Protein AF-A0A7V0TM42-F1 (afdb_monomer_lite)

Radius of gyration: 46.82 Å; chains: 1; bounding box: 142×36×98 Å

pLDDT: mean 80.49, std 16.21, range [40.53, 97.88]

Structure (mmCIF, N/CA/C/O backbone):
data_AF-A0A7V0TM42-F1
#
_entry.id   AF-A0A7V0TM42-F1
#
loop_
_atom_site.group_PDB
_atom_site.id
_atom_site.type_symbol
_atom_site.label_atom_id
_atom_site.label_alt_id
_atom_site.label_comp_id
_atom_site.label_asym_id
_atom_site.label_entity_id
_atom_site.label_seq_id
_atom_site.pdbx_PDB_ins_code
_atom_site.Cartn_x
_atom_site.Cartn_y
_atom_site.Cartn_z
_atom_site.occupancy
_atom_site.B_iso_or_equiv
_atom_site.auth_seq_id
_atom_site.auth_comp_id
_atom_site.auth_asym_id
_atom_site.auth_atom_id
_atom_site.pdbx_PDB_model_num
ATOM 1 N N . MET A 1 1 ? 81.308 22.062 -50.674 1.00 40.53 1 MET A N 1
ATOM 2 C CA . MET A 1 1 ? 80.113 22.938 -50.682 1.00 40.53 1 MET A CA 1
ATOM 3 C C . MET A 1 1 ? 79.099 22.305 -51.616 1.00 40.53 1 MET A C 1
ATOM 5 O O . MET A 1 1 ? 79.497 21.944 -52.706 1.00 40.53 1 MET A O 1
ATOM 9 N N . SER A 1 2 ? 77.826 22.121 -51.322 1.00 42.44 2 SER A N 1
ATOM 10 C CA . SER A 1 2 ? 77.027 22.211 -50.108 1.00 42.44 2 SER A CA 1
ATOM 11 C C . SER A 1 2 ? 75.712 21.528 -50.507 1.00 42.44 2 SER A C 1
ATOM 13 O O . SER A 1 2 ? 75.157 21.914 -51.529 1.00 42.44 2 SER A O 1
ATOM 15 N N . GLN A 1 3 ? 75.319 20.478 -49.779 1.00 43.12 3 GLN A N 1
ATOM 16 C CA . GLN A 1 3 ? 73.989 20.245 -49.189 1.00 43.12 3 GLN A CA 1
ATOM 17 C C . GLN A 1 3 ? 72.735 20.638 -50.004 1.00 43.12 3 GLN A C 1
ATOM 19 O O . GLN A 1 3 ? 72.636 21.749 -50.498 1.00 43.12 3 GLN A O 1
ATOM 24 N N . GLU A 1 4 ? 71.614 19.925 -50.041 1.00 47.78 4 GLU A N 1
ATOM 25 C CA . GLU A 1 4 ? 71.165 18.595 -49.628 1.00 47.78 4 GLU A CA 1
ATOM 26 C C . GLU A 1 4 ? 69.698 18.569 -50.101 1.00 47.78 4 GLU A C 1
ATOM 28 O O . GLU A 1 4 ? 68.964 19.544 -49.909 1.00 47.78 4 GLU A O 1
ATOM 33 N N . LYS A 1 5 ? 69.256 17.504 -50.774 1.00 57.59 5 LYS A N 1
ATOM 34 C CA . LYS A 1 5 ? 67.850 17.358 -51.171 1.00 57.59 5 LYS A CA 1
ATOM 35 C C . LYS A 1 5 ? 67.021 17.092 -49.914 1.00 57.59 5 LYS A C 1
ATOM 37 O O . LYS A 1 5 ? 67.072 15.986 -49.388 1.00 57.59 5 LYS A O 1
ATOM 42 N N . LYS A 1 6 ? 66.223 18.058 -49.454 1.00 53.09 6 LYS A N 1
ATOM 43 C CA . LYS A 1 6 ? 65.173 17.783 -48.463 1.00 53.09 6 LYS A CA 1
ATOM 44 C C . LYS A 1 6 ? 63.895 17.364 -49.176 1.00 53.09 6 LYS A C 1
ATOM 46 O O . LYS A 1 6 ? 63.079 18.197 -49.558 1.00 53.09 6 LYS A O 1
ATOM 51 N N . ASN A 1 7 ? 63.743 16.053 -49.346 1.00 58.69 7 ASN A N 1
ATOM 52 C CA . ASN A 1 7 ? 62.422 15.462 -49.492 1.00 58.69 7 ASN A CA 1
ATOM 53 C C . ASN A 1 7 ? 61.659 15.751 -48.202 1.00 58.69 7 ASN A C 1
ATOM 55 O O . ASN A 1 7 ? 62.131 15.453 -47.105 1.00 58.69 7 ASN A O 1
ATOM 59 N N . ILE A 1 8 ? 60.510 16.391 -48.343 1.00 61.44 8 ILE A N 1
ATOM 60 C CA . ILE A 1 8 ? 59.597 16.623 -47.238 1.00 61.44 8 ILE A CA 1
ATOM 61 C C . ILE A 1 8 ? 58.852 15.299 -47.086 1.00 61.44 8 ILE A C 1
ATOM 63 O O . ILE A 1 8 ? 57.875 15.040 -47.785 1.00 61.44 8 ILE A O 1
ATOM 67 N N . GLU A 1 9 ? 59.393 14.407 -46.261 1.00 62.09 9 GLU A N 1
ATOM 68 C CA . GLU A 1 9 ? 58.663 13.225 -45.826 1.00 62.09 9 GLU A CA 1
ATOM 69 C C . GLU A 1 9 ? 57.435 13.704 -45.053 1.00 62.09 9 GLU A C 1
ATOM 71 O O . GLU A 1 9 ? 57.538 14.374 -44.022 1.00 62.09 9 GLU A O 1
ATOM 76 N N . PHE A 1 10 ? 56.257 13.385 -45.586 1.00 55.91 10 PHE A N 1
ATOM 77 C CA . PHE A 1 10 ? 55.033 13.422 -44.810 1.00 55.91 10 PHE A CA 1
ATOM 78 C C . PHE A 1 10 ? 55.222 12.450 -43.651 1.00 55.91 10 PHE A C 1
ATOM 80 O O . PHE A 1 10 ? 55.307 11.238 -43.844 1.00 55.91 10 PHE A O 1
ATOM 87 N N . ILE A 1 11 ? 55.342 13.005 -42.450 1.00 62.75 11 ILE A N 1
ATOM 88 C CA . ILE A 1 11 ? 55.302 12.245 -41.211 1.00 62.75 11 ILE A CA 1
ATOM 89 C C . ILE A 1 11 ? 53.907 11.634 -41.157 1.00 62.75 11 ILE A C 1
ATOM 91 O O . ILE A 1 11 ? 52.930 12.333 -40.888 1.00 62.75 11 ILE A O 1
ATOM 95 N N . ASP A 1 12 ? 53.819 10.342 -41.455 1.00 57.66 12 ASP A N 1
ATOM 96 C CA . ASP A 1 12 ? 52.631 9.560 -41.165 1.00 57.66 12 ASP A CA 1
ATOM 97 C C . ASP A 1 12 ? 52.429 9.634 -39.648 1.00 57.66 12 ASP A C 1
ATOM 99 O O . ASP A 1 12 ? 53.265 9.170 -38.859 1.00 57.66 12 ASP A O 1
ATOM 103 N N . VAL A 1 13 ? 51.387 10.353 -39.231 1.00 59.84 13 VAL A N 1
ATOM 104 C CA . VAL A 1 13 ? 51.047 10.539 -37.822 1.00 59.84 13 VAL A CA 1
ATOM 105 C C . VAL A 1 13 ? 50.594 9.182 -37.313 1.00 59.84 13 VAL A C 1
ATOM 107 O O . VAL A 1 13 ? 49.424 8.821 -37.374 1.00 59.84 13 VAL A O 1
ATOM 110 N N . LYS A 1 14 ? 51.556 8.407 -36.813 1.00 56.22 14 LYS A N 1
ATOM 111 C CA . LYS A 1 14 ? 51.309 7.146 -36.128 1.00 56.22 14 LYS A CA 1
ATOM 112 C C . LYS A 1 14 ? 50.450 7.438 -34.901 1.00 56.22 14 LYS A C 1
ATOM 114 O O . LYS A 1 14 ? 50.946 7.942 -33.890 1.00 56.22 14 LYS A O 1
ATOM 119 N N . GLU A 1 15 ? 49.158 7.139 -35.006 1.00 64.62 15 GLU A N 1
ATOM 120 C CA . GLU A 1 15 ? 48.221 7.244 -33.894 1.00 64.62 15 GLU A CA 1
ATOM 121 C C . GLU A 1 15 ? 48.758 6.459 -32.685 1.00 64.62 15 GLU A C 1
ATOM 123 O O . GLU A 1 15 ? 49.211 5.314 -32.826 1.00 64.62 15 GLU A O 1
ATOM 128 N N . PRO A 1 16 ? 48.747 7.044 -31.473 1.00 43.62 16 PRO A N 1
ATOM 129 C CA . PRO A 1 16 ? 49.266 6.360 -30.307 1.00 43.62 16 PRO A CA 1
ATOM 130 C C . PRO A 1 16 ? 48.325 5.211 -29.944 1.00 43.62 16 PRO A C 1
ATOM 132 O O . PRO A 1 16 ? 47.201 5.422 -29.485 1.00 43.62 16 PRO A O 1
ATOM 135 N N . SER A 1 17 ? 48.826 3.985 -30.090 1.00 56.22 17 SER A N 1
ATOM 136 C CA . SER A 1 17 ? 48.220 2.761 -29.573 1.00 56.22 17 SER A CA 1
ATOM 137 C C . SER A 1 17 ? 47.995 2.889 -28.063 1.00 56.22 17 SER A C 1
ATOM 139 O O . SER A 1 17 ? 48.903 2.678 -27.254 1.00 56.22 17 SER A O 1
ATOM 141 N N . ARG A 1 18 ? 46.784 3.273 -27.654 1.00 48.44 18 ARG A N 1
ATOM 142 C CA . ARG A 1 18 ? 46.408 3.394 -26.243 1.00 48.44 18 ARG A CA 1
ATOM 143 C C . ARG A 1 18 ? 45.551 2.210 -25.820 1.00 48.44 18 ARG A C 1
ATOM 145 O O . ARG A 1 18 ? 44.345 2.208 -26.019 1.00 48.44 18 ARG A O 1
ATOM 152 N N . GLY A 1 19 ? 46.212 1.251 -25.170 1.00 48.22 19 GLY A N 1
ATOM 153 C CA . GLY A 1 19 ? 45.695 0.427 -24.070 1.00 48.22 19 GLY A CA 1
ATOM 154 C C . GLY A 1 19 ? 44.279 -0.139 -24.227 1.00 48.22 19 GLY A C 1
ATOM 155 O O . GLY A 1 19 ? 43.289 0.531 -23.923 1.00 48.22 19 GLY A O 1
ATOM 156 N N . GLY A 1 20 ? 44.208 -1.421 -24.590 1.00 61.28 20 GLY A N 1
ATOM 157 C CA . GLY A 1 20 ? 43.012 -2.208 -24.929 1.00 61.28 20 GLY A CA 1
ATOM 158 C C . GLY A 1 20 ? 41.966 -2.457 -23.832 1.00 61.28 20 GLY A C 1
ATOM 159 O O . GLY A 1 20 ? 41.473 -3.569 -23.703 1.00 61.28 20 GLY A O 1
ATOM 160 N N . LYS A 1 21 ? 41.583 -1.442 -23.051 1.00 61.47 21 LYS A N 1
ATOM 161 C CA . LYS A 1 21 ? 40.394 -1.485 -22.170 1.00 61.47 21 LYS A CA 1
ATOM 162 C C . LYS A 1 21 ? 39.462 -0.282 -22.337 1.00 61.47 21 LYS A C 1
ATOM 164 O O . LYS A 1 21 ? 38.287 -0.376 -22.007 1.00 61.47 21 LYS A O 1
ATOM 169 N N . ARG A 1 22 ? 39.951 0.837 -22.889 1.00 63.03 22 ARG A N 1
ATOM 170 C CA . ARG A 1 22 ? 39.126 2.028 -23.176 1.00 63.03 22 ARG A CA 1
ATOM 171 C C . ARG A 1 22 ? 38.388 1.955 -24.517 1.00 63.03 22 ARG A C 1
ATOM 173 O O . ARG A 1 22 ? 37.442 2.710 -24.698 1.00 63.03 22 ARG A O 1
ATOM 180 N N . SER A 1 23 ? 38.790 1.054 -25.416 1.00 73.06 23 SER A N 1
ATOM 181 C CA . SER A 1 23 ? 38.179 0.910 -26.748 1.00 73.06 23 SER A CA 1
ATOM 182 C C . SER A 1 23 ? 36.761 0.346 -26.670 1.00 73.06 23 SER A C 1
ATOM 184 O O . SER A 1 23 ? 35.842 0.956 -27.191 1.00 73.06 23 SER A O 1
ATOM 186 N N . GLY A 1 24 ? 36.539 -0.730 -25.903 1.00 79.25 24 GLY A N 1
ATOM 187 C CA . GLY A 1 24 ? 35.236 -1.412 -25.874 1.00 79.25 24 GLY A CA 1
ATOM 188 C C . GLY A 1 24 ? 34.075 -0.572 -25.323 1.00 79.25 24 GLY A C 1
ATOM 189 O O . GLY A 1 24 ? 32.968 -0.635 -25.846 1.00 79.25 24 GLY A O 1
ATOM 190 N N . VAL A 1 25 ? 34.318 0.261 -24.304 1.00 82.44 25 VAL A N 1
ATOM 191 C CA . VAL A 1 25 ? 33.304 1.207 -23.788 1.00 82.44 25 VAL A CA 1
ATOM 192 C C . VAL A 1 25 ? 33.069 2.378 -24.741 1.00 82.44 25 VAL A C 1
ATOM 194 O O . VAL A 1 25 ? 31.937 2.832 -24.852 1.00 82.44 25 VAL A O 1
ATOM 197 N N . ARG A 1 26 ? 34.104 2.853 -25.449 1.00 83.81 26 ARG A N 1
ATOM 198 C CA . ARG A 1 26 ? 33.953 3.894 -26.480 1.00 83.81 26 ARG A CA 1
ATOM 199 C C . ARG A 1 26 ? 33.180 3.366 -27.682 1.00 83.81 26 ARG A C 1
ATOM 201 O O . ARG A 1 26 ? 32.200 3.972 -28.064 1.00 83.81 26 ARG A O 1
ATOM 208 N N . GLU A 1 27 ? 33.509 2.174 -28.166 1.00 78.69 27 GLU A N 1
ATOM 209 C CA . GLU A 1 27 ? 32.792 1.498 -29.255 1.00 78.69 27 GLU A CA 1
ATOM 210 C C . GLU A 1 27 ? 31.321 1.193 -28.923 1.00 78.69 27 GLU A C 1
ATOM 212 O O . GLU A 1 27 ? 30.479 1.169 -29.822 1.00 78.69 27 GLU A O 1
ATOM 217 N N . PHE A 1 28 ? 30.996 0.967 -27.644 1.00 79.00 28 PHE A N 1
ATOM 218 C CA . PHE A 1 28 ? 29.613 0.832 -27.183 1.00 79.00 28 PHE A CA 1
ATOM 219 C C . PHE A 1 28 ? 28.863 2.172 -27.195 1.00 79.00 28 PHE A C 1
ATOM 221 O O . PHE A 1 28 ? 27.717 2.219 -27.635 1.00 79.00 28 PHE A O 1
ATOM 228 N N . LEU A 1 29 ? 29.505 3.254 -26.740 1.00 79.50 29 LEU A N 1
ATOM 229 C CA . LEU A 1 29 ? 28.911 4.597 -26.707 1.00 79.50 29 LEU A CA 1
ATOM 230 C C . LEU A 1 29 ? 28.810 5.236 -28.100 1.00 79.50 29 LEU A C 1
ATOM 232 O O . LEU A 1 29 ? 27.824 5.907 -28.386 1.00 79.50 29 LEU A O 1
ATOM 236 N N . ASP A 1 30 ? 29.783 4.976 -28.972 1.00 80.75 30 ASP A N 1
ATOM 237 C CA . ASP A 1 30 ? 29.841 5.477 -30.350 1.00 80.75 30 ASP A CA 1
ATOM 238 C C . ASP A 1 30 ? 28.895 4.705 -31.293 1.00 80.75 30 ASP A C 1
ATOM 240 O O . ASP A 1 30 ? 28.765 5.037 -32.468 1.00 80.75 30 ASP A O 1
ATOM 244 N N . GLY A 1 31 ? 28.213 3.663 -30.801 1.00 78.25 31 GLY A N 1
ATOM 245 C CA . GLY A 1 31 ? 27.203 2.924 -31.563 1.00 78.25 31 GLY A CA 1
ATOM 246 C C . GLY A 1 31 ? 27.764 1.974 -32.626 1.00 78.25 31 GLY A C 1
ATOM 247 O O . GLY A 1 31 ? 26.997 1.254 -33.265 1.00 78.25 31 GLY A O 1
ATOM 248 N N . THR A 1 32 ? 29.088 1.887 -32.771 1.00 82.19 32 THR A N 1
ATOM 249 C CA . THR A 1 32 ? 29.777 0.978 -33.704 1.00 82.19 32 THR A CA 1
ATOM 250 C C . THR A 1 32 ? 29.464 -0.498 -33.425 1.00 82.19 32 THR A C 1
ATOM 252 O O . THR A 1 32 ? 29.520 -1.341 -34.318 1.00 82.19 32 THR A O 1
ATOM 255 N N . LEU A 1 33 ? 29.092 -0.846 -32.187 1.00 77.94 33 LEU A N 1
ATOM 256 C CA . LEU A 1 33 ? 28.601 -2.189 -31.858 1.00 77.94 33 LEU A CA 1
ATOM 257 C C . LEU A 1 33 ? 27.168 -2.449 -32.349 1.00 77.94 33 LEU A C 1
ATOM 259 O O . LEU A 1 33 ? 26.847 -3.593 -32.666 1.00 77.94 33 LEU A O 1
ATOM 263 N N . LEU A 1 34 ? 26.328 -1.414 -32.442 1.00 75.69 34 LEU A N 1
ATOM 264 C CA . LEU A 1 34 ? 24.936 -1.529 -32.888 1.00 75.69 34 LEU A CA 1
ATOM 265 C C . LEU A 1 34 ? 24.825 -1.639 -34.414 1.00 75.69 34 LEU A C 1
ATOM 267 O O . LEU A 1 34 ? 23.880 -2.252 -34.900 1.00 75.69 34 LEU A O 1
ATOM 271 N N . THR A 1 35 ? 25.790 -1.099 -35.165 1.00 79.19 35 THR A N 1
ATOM 272 C CA . THR A 1 35 ? 25.829 -1.153 -36.638 1.00 79.19 35 THR A CA 1
ATOM 273 C C . THR A 1 35 ? 26.339 -2.482 -37.201 1.00 79.19 35 THR A C 1
ATOM 275 O O . THR A 1 35 ? 26.304 -2.687 -38.413 1.00 79.19 35 THR A O 1
ATOM 278 N N . ARG A 1 36 ? 26.776 -3.423 -36.352 1.00 82.69 36 ARG A N 1
ATOM 279 C CA . ARG A 1 36 ? 27.150 -4.778 -36.789 1.00 82.69 36 ARG A CA 1
ATOM 280 C C . ARG A 1 36 ? 25.920 -5.504 -37.343 1.00 82.69 36 ARG A C 1
ATOM 282 O O . ARG A 1 36 ? 24.898 -5.575 -36.666 1.00 82.69 36 ARG A O 1
ATOM 289 N N . GLU A 1 37 ? 26.031 -6.111 -38.527 1.00 80.56 37 GLU A N 1
ATOM 290 C CA . GLU A 1 37 ? 24.908 -6.752 -39.244 1.00 80.56 37 GLU A CA 1
ATOM 291 C C . GLU A 1 37 ? 24.096 -7.743 -38.387 1.00 80.56 37 GLU A C 1
ATOM 293 O O . GLU A 1 37 ? 22.866 -7.795 -38.474 1.00 80.56 37 GLU A O 1
ATOM 298 N N . SER A 1 38 ? 24.765 -8.497 -37.509 1.00 81.19 38 SER A N 1
ATOM 299 C CA . SER A 1 38 ? 24.119 -9.435 -36.581 1.00 81.19 38 SER A CA 1
ATOM 300 C C . SER A 1 38 ? 23.246 -8.739 -35.533 1.00 81.19 38 SER A C 1
ATOM 302 O O . SER A 1 38 ? 22.170 -9.235 -35.205 1.00 81.19 38 SER A O 1
ATOM 304 N N . VAL A 1 39 ? 23.691 -7.584 -35.027 1.00 82.88 39 VAL A N 1
ATOM 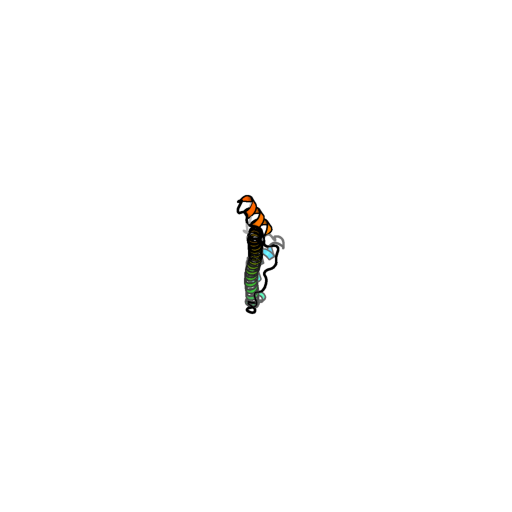305 C CA . VAL A 1 39 ? 22.977 -6.799 -34.009 1.00 82.88 39 VAL A CA 1
ATOM 306 C C . VAL A 1 39 ? 21.811 -6.058 -34.647 1.00 82.88 39 VAL A C 1
ATOM 308 O O . VAL A 1 39 ? 20.709 -6.093 -34.106 1.00 82.88 39 VAL A O 1
ATOM 311 N N . VAL A 1 40 ? 22.006 -5.488 -35.841 1.00 86.06 40 VAL A N 1
ATOM 312 C CA . VAL A 1 40 ? 20.936 -4.834 -36.614 1.00 86.06 40 VAL A CA 1
ATOM 313 C C . VAL A 1 40 ? 19.769 -5.795 -36.864 1.00 86.06 40 VAL A C 1
ATOM 315 O O . VAL A 1 40 ? 18.612 -5.422 -36.685 1.00 86.06 40 VAL A O 1
ATOM 318 N N . ARG A 1 41 ? 20.054 -7.065 -37.182 1.00 88.44 41 ARG A N 1
ATOM 319 C CA . ARG A 1 41 ? 19.027 -8.108 -37.363 1.00 88.44 41 ARG A CA 1
ATOM 320 C C . ARG A 1 41 ? 18.231 -8.409 -36.085 1.00 88.44 41 ARG A C 1
ATOM 322 O O . ARG A 1 41 ? 17.078 -8.820 -36.167 1.00 88.44 41 ARG A O 1
ATOM 329 N N . GLN A 1 42 ? 18.837 -8.218 -34.914 1.00 88.81 42 GLN A N 1
ATOM 330 C CA . GLN A 1 42 ? 18.255 -8.507 -33.598 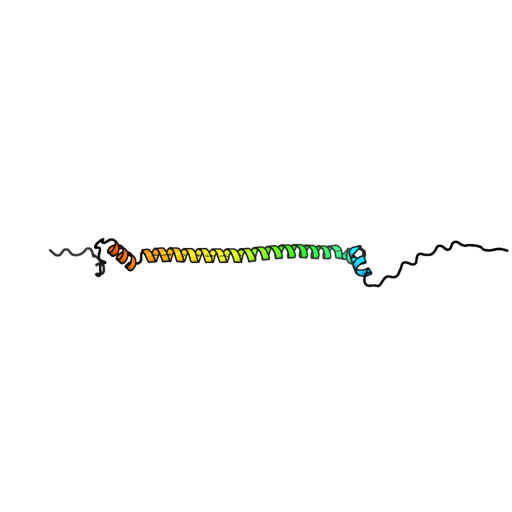1.00 88.81 42 GLN A CA 1
ATOM 331 C C . GLN A 1 42 ? 17.703 -7.258 -32.892 1.00 88.81 42 GLN A C 1
ATOM 333 O O . GLN A 1 42 ? 17.076 -7.385 -31.840 1.00 88.81 42 GLN A O 1
ATOM 338 N N . LEU A 1 43 ? 17.862 -6.062 -33.473 1.00 89.56 43 LEU A N 1
ATOM 339 C CA . LEU A 1 43 ? 17.304 -4.810 -32.951 1.00 89.56 43 LEU A CA 1
ATOM 340 C C . LEU A 1 43 ? 15.827 -4.888 -32.537 1.00 89.56 43 LEU A C 1
ATOM 342 O O . LEU A 1 43 ? 15.535 -4.434 -31.431 1.00 89.56 43 LEU A O 1
ATOM 346 N N . PRO A 1 44 ? 14.888 -5.469 -33.318 1.00 90.50 44 PRO A N 1
ATOM 347 C CA . PRO A 1 44 ? 13.493 -5.555 -32.877 1.00 90.50 44 PRO A CA 1
ATOM 348 C C . PRO A 1 44 ? 13.328 -6.358 -31.577 1.00 90.50 44 PRO A C 1
ATOM 350 O O . PRO A 1 44 ? 12.497 -6.011 -30.740 1.00 90.50 44 PRO A O 1
ATOM 353 N N . PHE A 1 45 ? 14.153 -7.386 -31.361 1.00 92.56 45 PHE A N 1
ATOM 354 C CA . PHE A 1 45 ? 14.150 -8.168 -30.125 1.00 92.56 45 PHE A CA 1
ATOM 355 C C . PHE A 1 45 ? 14.750 -7.389 -28.945 1.00 92.56 45 PHE A C 1
ATOM 357 O O . PHE A 1 45 ? 14.195 -7.407 -27.849 1.00 92.56 45 PHE A O 1
ATOM 364 N N . ILE A 1 46 ? 15.841 -6.649 -29.164 1.00 91.75 46 ILE A N 1
ATOM 365 C CA . ILE A 1 46 ? 16.441 -5.792 -28.128 1.00 91.75 46 ILE A CA 1
ATOM 366 C C . ILE A 1 46 ? 15.457 -4.695 -27.711 1.00 91.75 46 ILE A C 1
ATOM 368 O O . ILE A 1 46 ? 15.250 -4.486 -26.519 1.00 91.75 46 ILE A O 1
ATOM 372 N N . LEU A 1 47 ? 14.793 -4.046 -28.671 1.00 93.69 47 LEU A N 1
ATOM 373 C CA . LEU A 1 47 ? 13.764 -3.042 -28.393 1.00 93.69 47 LEU A CA 1
ATOM 374 C C . LEU A 1 47 ? 12.589 -3.630 -27.611 1.00 93.69 47 LEU A C 1
ATOM 376 O O . LEU A 1 47 ? 12.097 -2.990 -26.684 1.00 93.69 47 LEU A O 1
ATOM 380 N N . PHE A 1 48 ? 12.173 -4.857 -27.928 1.00 95.50 48 PHE A N 1
ATOM 381 C CA . PHE A 1 48 ? 11.156 -5.563 -27.155 1.00 95.50 48 PHE A CA 1
ATOM 382 C C . PHE A 1 48 ? 11.593 -5.802 -25.700 1.00 95.50 48 PHE A C 1
ATOM 384 O O . PHE A 1 48 ? 10.820 -5.553 -24.775 1.00 95.50 48 PHE A O 1
ATOM 391 N N . LEU A 1 49 ? 12.847 -6.205 -25.469 1.00 96.25 49 LEU A N 1
ATOM 392 C CA . LEU A 1 49 ? 13.393 -6.352 -24.116 1.00 96.25 49 LEU A CA 1
ATOM 393 C C . LEU A 1 49 ? 13.4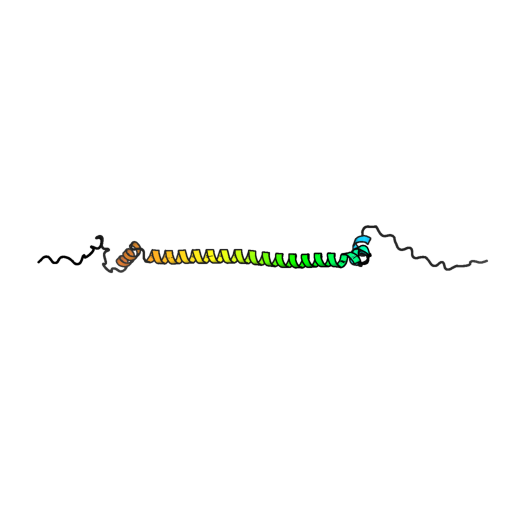89 -5.013 -23.378 1.00 96.25 49 LEU A C 1
ATOM 395 O O . LEU A 1 49 ? 13.146 -4.937 -22.200 1.00 96.25 49 LEU A O 1
ATOM 399 N N . THR A 1 50 ? 13.919 -3.945 -24.051 1.00 95.94 50 THR A N 1
ATOM 400 C CA . THR A 1 50 ? 13.943 -2.598 -23.470 1.00 95.94 50 THR A CA 1
ATOM 401 C C . THR A 1 50 ? 12.534 -2.125 -23.119 1.00 95.94 50 THR A C 1
ATOM 403 O O . THR A 1 50 ? 12.326 -1.571 -22.042 1.00 95.94 50 THR A O 1
ATOM 406 N N . PHE A 1 51 ? 11.546 -2.392 -23.972 1.00 97.31 51 PHE A N 1
ATOM 407 C CA . PHE A 1 51 ? 10.146 -2.099 -23.683 1.00 97.31 51 PHE A CA 1
ATOM 408 C C . PHE A 1 51 ? 9.658 -2.854 -22.439 1.00 97.31 51 PHE A C 1
ATOM 410 O O . PHE A 1 51 ? 9.109 -2.239 -21.524 1.00 97.31 51 PHE A O 1
ATOM 417 N N . LEU A 1 52 ? 9.933 -4.160 -22.348 1.00 97.38 52 LEU A N 1
ATOM 418 C CA . LEU A 1 52 ? 9.624 -4.956 -21.157 1.00 97.38 52 LEU A CA 1
ATOM 419 C C . LEU A 1 52 ? 10.312 -4.412 -19.902 1.00 97.38 52 LEU A C 1
ATOM 421 O O . LEU A 1 52 ? 9.699 -4.379 -18.837 1.00 97.38 52 LEU A O 1
ATOM 425 N N . LEU A 1 53 ? 11.557 -3.948 -20.019 1.00 97.19 53 LEU A N 1
ATOM 426 C CA . LEU A 1 53 ? 12.289 -3.340 -18.912 1.00 97.19 53 LEU A CA 1
ATOM 427 C C . LEU A 1 53 ? 11.595 -2.065 -18.412 1.00 97.19 53 LEU A C 1
ATOM 429 O O . LEU A 1 53 ? 11.420 -1.899 -17.205 1.00 97.19 53 LEU A O 1
ATOM 433 N N . VAL A 1 54 ? 11.157 -1.187 -19.318 1.00 97.25 54 VAL A N 1
ATOM 434 C CA . VAL A 1 54 ? 10.410 0.032 -18.962 1.00 97.25 54 VAL A CA 1
ATOM 435 C C . VAL A 1 54 ? 9.094 -0.325 -18.269 1.00 97.25 54 VAL A C 1
ATOM 437 O O . VAL A 1 54 ? 8.790 0.220 -17.206 1.00 97.25 54 VAL A O 1
ATOM 440 N N . VAL A 1 55 ? 8.345 -1.285 -18.819 1.00 97.62 55 VAL A N 1
ATOM 441 C CA . VAL A 1 55 ? 7.097 -1.783 -18.218 1.00 97.62 55 VAL A CA 1
ATOM 442 C C . VAL A 1 55 ? 7.347 -2.387 -16.833 1.00 97.62 55 VAL A C 1
ATOM 444 O O . VAL A 1 55 ? 6.563 -2.162 -15.910 1.00 97.62 55 VAL A O 1
ATOM 447 N N . TYR A 1 56 ? 8.443 -3.123 -16.653 1.00 96.88 56 TYR A N 1
ATOM 448 C CA . TYR A 1 56 ? 8.820 -3.716 -15.372 1.00 96.88 56 TYR A CA 1
ATOM 449 C C . TYR A 1 56 ? 9.148 -2.651 -14.321 1.00 96.88 56 TYR A C 1
ATOM 451 O O . TYR A 1 56 ? 8.644 -2.721 -13.200 1.00 96.88 56 TYR A O 1
ATOM 459 N N . ILE A 1 57 ? 9.941 -1.638 -14.682 1.00 96.56 57 ILE A N 1
ATOM 460 C CA . ILE A 1 57 ? 10.264 -0.521 -13.786 1.00 96.56 57 ILE A CA 1
ATOM 461 C C . ILE A 1 57 ? 8.980 0.213 -13.384 1.00 96.56 57 ILE A C 1
ATOM 463 O O . ILE A 1 57 ? 8.765 0.458 -12.196 1.00 96.56 57 ILE A O 1
ATOM 467 N N . GLY A 1 58 ? 8.096 0.497 -14.347 1.00 96.31 58 GLY A N 1
ATOM 468 C CA . GLY A 1 58 ? 6.791 1.105 -14.084 1.00 96.31 58 GLY A CA 1
ATOM 469 C C . GLY A 1 58 ? 5.971 0.292 -13.082 1.00 96.31 58 GLY A C 1
ATOM 470 O O . GLY A 1 58 ? 5.595 0.803 -12.026 1.00 96.31 58 GLY A O 1
ATOM 471 N N . ASN A 1 59 ? 5.763 -0.999 -13.356 1.00 96.44 59 ASN A N 1
ATOM 472 C CA . ASN A 1 59 ? 5.038 -1.903 -12.458 1.00 96.44 59 ASN A CA 1
ATOM 473 C C . ASN A 1 59 ? 5.654 -1.964 -11.059 1.00 96.44 59 ASN A C 1
ATOM 475 O O . ASN A 1 59 ? 4.930 -1.937 -10.064 1.00 96.44 59 ASN A O 1
ATOM 479 N N . ARG A 1 60 ? 6.985 -1.991 -10.962 1.00 96.56 60 ARG A N 1
ATOM 480 C CA . ARG A 1 60 ? 7.683 -2.002 -9.676 1.00 96.56 60 ARG A CA 1
ATOM 481 C C . ARG A 1 60 ? 7.403 -0.740 -8.860 1.00 96.56 60 ARG A C 1
ATOM 483 O O . ARG A 1 60 ? 7.083 -0.853 -7.679 1.00 96.56 60 ARG A O 1
ATOM 490 N N . TYR A 1 61 ? 7.455 0.441 -9.477 1.00 96.19 61 TYR A N 1
ATOM 491 C CA . TYR A 1 61 ? 7.100 1.690 -8.797 1.00 96.19 61 TYR A CA 1
ATOM 492 C C . TYR A 1 61 ? 5.629 1.725 -8.367 1.00 96.19 61 TYR A C 1
ATOM 494 O O . TYR A 1 61 ? 5.323 2.227 -7.284 1.00 96.19 61 TYR A O 1
ATOM 502 N N . HIS A 1 62 ? 4.715 1.187 -9.181 1.00 95.12 62 HIS A N 1
ATOM 503 C CA . HIS A 1 62 ? 3.304 1.074 -8.808 1.00 95.12 62 HIS A CA 1
ATOM 504 C C . HIS A 1 62 ? 3.108 0.153 -7.602 1.00 95.12 62 HIS A C 1
ATOM 506 O O . HIS A 1 62 ? 2.458 0.556 -6.638 1.00 95.12 62 HIS A O 1
ATOM 512 N N . ALA A 1 63 ? 3.727 -1.029 -7.608 1.00 95.00 63 ALA A N 1
ATOM 513 C CA . ALA A 1 63 ? 3.669 -1.965 -6.490 1.00 95.00 63 ALA A CA 1
ATOM 514 C C . ALA A 1 63 ? 4.208 -1.337 -5.195 1.00 95.00 63 ALA A C 1
ATOM 516 O O . ALA A 1 63 ? 3.562 -1.407 -4.156 1.00 95.00 63 ALA A O 1
ATOM 517 N N . GLU A 1 64 ? 5.341 -0.637 -5.258 1.00 94.38 64 GLU A N 1
ATOM 518 C CA . GLU A 1 64 ? 5.923 0.028 -4.087 1.00 94.38 64 GLU A CA 1
ATOM 519 C C . GLU A 1 64 ? 5.016 1.138 -3.523 1.00 94.38 64 GLU A C 1
ATOM 521 O O . GLU A 1 64 ? 4.943 1.355 -2.312 1.00 94.38 64 GLU A O 1
ATOM 526 N N . ARG A 1 65 ? 4.301 1.868 -4.389 1.00 94.50 65 ARG A N 1
ATOM 527 C CA . ARG A 1 65 ? 3.300 2.855 -3.951 1.00 94.50 65 ARG A CA 1
ATOM 528 C C . ARG A 1 65 ? 2.106 2.182 -3.278 1.00 94.50 65 ARG A C 1
ATOM 530 O O . ARG A 1 65 ? 1.690 2.664 -2.230 1.00 94.50 65 ARG A O 1
ATOM 537 N N . LEU A 1 66 ? 1.604 1.086 -3.845 1.00 96.38 66 LEU A N 1
ATOM 538 C CA . LEU A 1 66 ? 0.481 0.333 -3.288 1.00 96.38 66 LEU A CA 1
ATOM 539 C C . LEU A 1 66 ? 0.818 -0.253 -1.917 1.00 96.38 66 LEU A C 1
ATOM 541 O O . LEU A 1 66 ? 0.041 -0.076 -0.989 1.00 96.38 66 LEU A O 1
ATOM 545 N N . VAL A 1 67 ? 1.997 -0.859 -1.753 1.00 96.56 67 VAL A N 1
ATOM 546 C CA . VAL A 1 67 ? 2.442 -1.396 -0.454 1.00 96.56 67 VAL A CA 1
ATOM 547 C C . VAL A 1 67 ? 2.452 -0.301 0.615 1.00 96.56 67 VAL A C 1
ATOM 549 O O . VAL A 1 67 ? 1.860 -0.464 1.675 1.00 96.56 67 VAL A O 1
ATOM 552 N N . ARG A 1 68 ? 3.014 0.876 0.308 1.00 95.88 68 ARG A N 1
ATOM 553 C CA . ARG A 1 68 ? 2.988 2.013 1.245 1.00 95.88 68 ARG A CA 1
ATOM 554 C C . ARG A 1 68 ? 1.580 2.518 1.556 1.00 95.88 68 ARG A C 1
ATOM 556 O O . ARG A 1 68 ? 1.361 3.053 2.639 1.00 95.88 68 ARG A O 1
ATOM 563 N N . GLN A 1 69 ? 0.654 2.436 0.604 1.00 96.88 69 GLN A N 1
ATOM 564 C CA . GLN A 1 69 ? -0.739 2.817 0.833 1.00 96.88 69 GLN A CA 1
ATOM 565 C C . GLN A 1 69 ? -1.441 1.812 1.741 1.00 96.88 69 GLN A C 1
ATOM 567 O O . GLN A 1 69 ? -2.109 2.242 2.674 1.00 96.88 69 GLN A O 1
ATOM 572 N N . ILE A 1 70 ? -1.235 0.514 1.513 1.00 96.94 70 ILE A N 1
ATOM 573 C CA . ILE A 1 70 ? -1.765 -0.560 2.360 1.00 96.94 70 ILE A CA 1
ATOM 574 C C . ILE A 1 70 ? -1.311 -0.348 3.806 1.00 96.94 70 ILE A C 1
ATOM 576 O O . ILE A 1 70 ? -2.157 -0.239 4.687 1.00 96.94 70 ILE A O 1
ATOM 580 N N . ASP A 1 71 ? -0.011 -0.147 4.039 1.00 97.44 71 ASP A N 1
ATOM 581 C CA . ASP A 1 71 ? 0.526 0.072 5.389 1.00 97.44 71 ASP A CA 1
ATOM 582 C C . ASP A 1 71 ? -0.099 1.287 6.098 1.00 97.44 71 ASP A C 1
ATOM 584 O O . ASP A 1 71 ? -0.308 1.280 7.314 1.00 97.44 71 ASP A O 1
ATOM 588 N N . ARG A 1 72 ? -0.379 2.367 5.356 1.00 97.56 72 ARG A N 1
ATOM 589 C CA . ARG A 1 72 ? -1.038 3.563 5.907 1.00 97.56 72 ARG A CA 1
ATOM 590 C C . ARG A 1 72 ? -2.494 3.282 6.249 1.00 97.56 72 ARG A C 1
ATOM 592 O O . ARG A 1 72 ? -2.930 3.635 7.339 1.00 97.56 72 ARG A O 1
ATOM 599 N N . LEU A 1 73 ? -3.211 2.630 5.339 1.00 97.12 73 LEU A N 1
ATOM 600 C CA . LEU A 1 73 ? -4.625 2.323 5.504 1.00 97.12 73 LEU A CA 1
ATOM 601 C C . LEU A 1 73 ? -4.847 1.340 6.659 1.00 97.12 73 LEU A C 1
ATOM 603 O O . LEU A 1 73 ? -5.764 1.513 7.453 1.00 97.12 73 LEU A O 1
ATOM 607 N N . GLU A 1 74 ? -3.971 0.347 6.817 1.00 97.50 74 GLU A N 1
ATOM 608 C CA . GLU A 1 74 ? -4.011 -0.576 7.955 1.00 97.50 74 GLU A CA 1
ATOM 609 C C . GLU A 1 74 ? -3.801 0.141 9.292 1.00 97.50 74 GLU A C 1
ATOM 611 O O . GLU A 1 74 ? -4.490 -0.155 10.273 1.00 97.50 74 GLU A O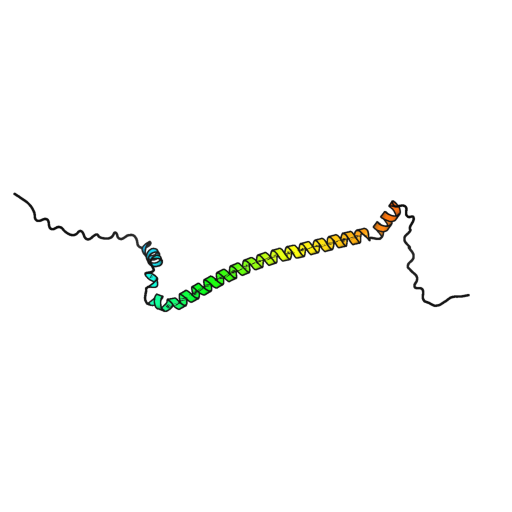 1
ATOM 616 N N . ARG A 1 75 ? -2.871 1.105 9.344 1.00 97.31 75 ARG A N 1
ATOM 617 C CA . ARG A 1 75 ? -2.660 1.933 10.540 1.00 97.31 75 ARG A CA 1
ATOM 618 C C . ARG A 1 75 ? -3.889 2.769 10.864 1.00 97.31 75 ARG A C 1
ATOM 620 O O . ARG A 1 75 ? -4.303 2.774 12.018 1.00 97.31 75 ARG A O 1
ATOM 627 N N . GLU A 1 76 ? -4.478 3.407 9.861 1.00 97.31 76 GLU A N 1
ATOM 628 C CA . GLU A 1 76 ? -5.686 4.218 10.013 1.00 97.31 76 GLU A CA 1
ATOM 629 C C . GLU A 1 76 ? -6.858 3.371 10.526 1.00 97.31 76 GLU A C 1
ATOM 631 O O . GLU A 1 76 ? -7.462 3.696 11.544 1.00 97.31 76 GLU A O 1
ATOM 636 N N . VAL A 1 77 ? -7.112 2.204 9.928 1.00 97.88 77 VAL A N 1
ATOM 637 C CA . VAL A 1 77 ? -8.147 1.270 10.404 1.00 97.88 77 VAL A CA 1
ATOM 638 C C . VAL A 1 77 ? -7.900 0.842 11.853 1.00 97.88 77 VAL A C 1
ATOM 640 O O . VAL A 1 77 ? -8.840 0.752 12.649 1.00 97.88 77 VAL A O 1
ATOM 643 N N . LYS A 1 78 ? -6.643 0.569 12.219 1.00 97.12 78 LYS A N 1
ATOM 644 C CA . LYS A 1 78 ? -6.283 0.201 13.592 1.00 97.12 78 LYS A CA 1
ATOM 645 C C . LYS A 1 78 ? -6.543 1.346 14.572 1.00 97.12 78 LYS A C 1
ATOM 647 O O . LYS A 1 78 ? -7.048 1.089 15.664 1.00 97.12 78 LYS A O 1
ATOM 652 N N . GLU A 1 79 ? -6.205 2.572 14.189 1.00 97.00 79 GLU A N 1
ATOM 653 C CA . GLU A 1 79 ? -6.425 3.777 14.988 1.00 97.00 79 GLU A CA 1
ATOM 654 C C . GLU A 1 79 ? -7.918 4.051 15.183 1.0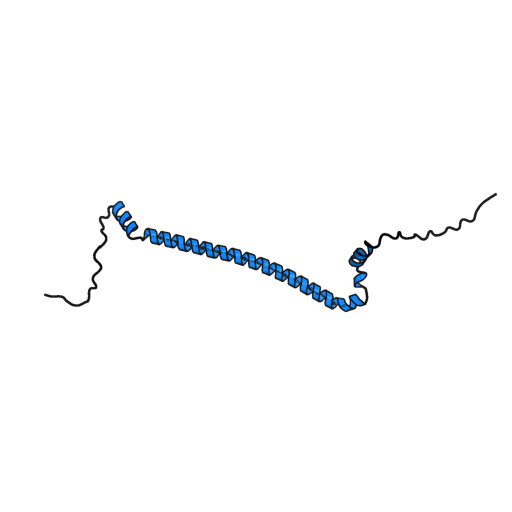0 97.00 79 GLU A C 1
ATOM 656 O O . GLU A 1 79 ? -8.368 4.104 16.327 1.00 97.00 79 GLU A O 1
ATOM 661 N N . LEU A 1 80 ? -8.710 4.060 14.104 1.00 97.25 80 LEU A N 1
ATOM 662 C CA . LEU A 1 80 ? -10.168 4.220 14.173 1.00 97.25 80 LEU A CA 1
ATOM 663 C C . LEU A 1 80 ? -10.817 3.151 15.057 1.00 97.25 80 LEU A C 1
ATOM 665 O O . LEU A 1 80 ? -11.734 3.430 15.829 1.00 97.25 80 LEU A O 1
ATOM 669 N N . ARG A 1 81 ? -10.345 1.901 14.974 1.00 96.38 81 ARG A N 1
ATOM 670 C CA . ARG A 1 81 ? -10.860 0.822 15.823 1.00 96.38 81 ARG A CA 1
ATOM 671 C C . ARG A 1 81 ? -10.533 1.050 17.296 1.00 96.38 81 ARG A C 1
ATOM 673 O O . ARG A 1 81 ? -11.378 0.782 18.149 1.00 96.38 81 ARG A O 1
ATOM 680 N N . ALA A 1 82 ? -9.320 1.504 17.602 1.00 96.44 82 ALA A N 1
ATOM 681 C CA . ALA A 1 82 ? -8.925 1.824 18.968 1.00 96.44 82 ALA A CA 1
ATOM 682 C C . ALA A 1 82 ? -9.751 2.993 19.522 1.00 96.44 82 ALA A C 1
ATOM 684 O O . ALA A 1 82 ? -10.242 2.908 20.648 1.00 96.44 82 ALA A O 1
ATOM 685 N N . GLU A 1 83 ? -9.971 4.031 18.715 1.00 95.88 83 GLU A N 1
ATOM 686 C CA . GLU A 1 83 ? -10.818 5.170 19.062 1.00 95.88 83 GLU A CA 1
ATOM 687 C C . GLU A 1 83 ? -12.260 4.731 19.338 1.00 95.88 83 GLU A C 1
ATOM 689 O O . GLU A 1 83 ? -12.793 5.018 20.408 1.00 95.88 83 GLU A O 1
ATOM 694 N N . ALA A 1 84 ? -12.865 3.943 18.445 1.00 95.75 84 ALA A N 1
ATOM 695 C CA . ALA A 1 84 ? -14.222 3.432 18.625 1.00 95.75 84 ALA A CA 1
ATOM 696 C C . ALA A 1 84 ? -14.374 2.617 19.922 1.00 95.75 84 ALA A C 1
ATOM 698 O O . ALA A 1 84 ? -15.353 2.782 20.652 1.00 95.75 84 ALA A O 1
ATOM 699 N N . ILE A 1 85 ? -13.396 1.760 20.240 1.00 95.12 85 ILE A N 1
ATOM 700 C CA . ILE A 1 85 ? -13.383 0.994 21.495 1.00 95.12 85 ILE A CA 1
ATOM 701 C C . ILE A 1 85 ? -13.240 1.929 22.700 1.00 95.12 85 ILE A C 1
ATOM 703 O O . ILE A 1 85 ? -13.927 1.731 23.701 1.00 95.12 85 ILE A O 1
ATOM 707 N N . SER A 1 86 ? -12.376 2.941 22.617 1.00 95.50 86 SER A N 1
ATOM 708 C CA . SER A 1 86 ? -12.173 3.919 23.689 1.00 95.50 86 SER A CA 1
ATOM 709 C C . SER A 1 86 ? -13.453 4.706 23.979 1.00 95.50 86 SER A C 1
ATOM 711 O O . SER A 1 86 ? -13.900 4.752 25.125 1.00 95.50 86 SER A O 1
ATOM 713 N N . VAL A 1 87 ? -14.103 5.238 22.940 1.00 94.25 87 VAL A N 1
ATOM 714 C CA . VAL A 1 87 ? -15.369 5.978 23.051 1.00 94.25 87 VAL A CA 1
ATOM 715 C C . VAL A 1 87 ? -16.476 5.087 23.615 1.00 94.25 87 VAL A C 1
ATOM 717 O O . VAL A 1 87 ? -17.181 5.480 24.545 1.00 94.25 87 VAL A O 1
ATOM 720 N N . ALA A 1 88 ? -16.607 3.854 23.116 1.00 92.56 88 ALA A N 1
ATOM 721 C CA . ALA A 1 88 ? -17.579 2.901 23.646 1.00 92.56 88 ALA A CA 1
ATOM 722 C C . ALA A 1 88 ? -17.295 2.544 25.116 1.00 92.56 88 ALA A C 1
ATOM 724 O O . ALA A 1 88 ? -18.219 2.420 25.918 1.00 92.56 88 ALA A O 1
ATOM 725 N N . SER A 1 89 ? -16.024 2.395 25.491 1.00 92.44 89 SER A N 1
ATOM 726 C CA . SER A 1 89 ? -15.605 2.136 26.871 1.00 92.44 89 SER A CA 1
ATOM 727 C C . SER A 1 89 ? -15.954 3.303 27.793 1.00 92.44 89 SER A C 1
ATOM 729 O O . SER A 1 89 ? -16.496 3.090 28.877 1.00 92.44 89 SER A O 1
ATOM 731 N N . GLU A 1 90 ? -15.723 4.540 27.355 1.00 91.62 90 GLU A N 1
ATOM 732 C CA . GLU A 1 90 ? -16.097 5.733 28.110 1.00 91.62 90 GLU A CA 1
ATOM 733 C C . GLU A 1 90 ? -17.615 5.853 28.282 1.00 91.62 90 GLU A C 1
ATOM 735 O O . GLU A 1 90 ? -18.090 6.060 29.402 1.00 91.62 90 GLU A O 1
ATOM 740 N N . TYR A 1 91 ? -18.382 5.632 27.213 1.00 92.12 91 TYR A N 1
ATOM 741 C CA . TYR A 1 91 ? -19.842 5.578 27.278 1.00 92.12 91 TYR A CA 1
ATOM 742 C C . TYR A 1 91 ? -20.325 4.512 28.272 1.00 92.12 91 TYR A C 1
ATOM 744 O O . TYR A 1 91 ? -21.177 4.780 29.121 1.00 92.12 91 TYR A O 1
ATOM 752 N N . ASN A 1 92 ? -19.758 3.306 28.217 1.00 89.12 92 ASN A N 1
ATOM 753 C CA . ASN A 1 92 ? -20.114 2.223 29.132 1.00 89.12 92 ASN A CA 1
ATOM 754 C C . ASN A 1 92 ? -19.696 2.518 30.576 1.00 89.12 92 ASN A C 1
ATOM 756 O O . ASN A 1 92 ? -20.418 2.161 31.501 1.00 89.12 92 ASN A O 1
ATOM 760 N N . ARG A 1 93 ? -18.557 3.187 30.789 1.00 89.62 93 ARG A N 1
ATOM 761 C CA . ARG A 1 93 ? -18.106 3.629 32.115 1.00 89.62 93 ARG A CA 1
ATOM 762 C C . ARG A 1 93 ? -19.115 4.587 32.738 1.00 89.62 93 ARG A C 1
ATOM 764 O O . ARG A 1 93 ? -19.464 4.400 33.897 1.00 89.62 93 ARG A O 1
ATOM 771 N N . LEU A 1 94 ? -19.600 5.565 31.972 1.00 85.69 94 LEU A N 1
ATOM 772 C CA . LEU A 1 94 ? -20.607 6.523 32.436 1.00 85.69 94 LEU A CA 1
ATOM 773 C C . LEU A 1 94 ? -21.962 5.857 32.712 1.00 85.69 94 LEU A C 1
ATOM 775 O O . LEU A 1 94 ? -22.613 6.187 33.698 1.00 85.69 94 LEU A O 1
ATOM 779 N N . ASN A 1 95 ? -22.364 4.891 31.884 1.00 83.75 95 ASN A N 1
ATOM 780 C CA . ASN A 1 95 ? -23.609 4.137 32.075 1.00 83.75 95 ASN A CA 1
ATOM 781 C C . ASN A 1 95 ? -23.493 2.984 33.076 1.00 83.75 95 ASN A C 1
ATOM 783 O O . ASN A 1 95 ? -24.473 2.279 33.322 1.00 83.75 95 ASN A O 1
ATOM 787 N N . LYS A 1 96 ? -22.312 2.754 33.656 1.00 88.50 96 LYS A N 1
ATOM 788 C CA . LYS A 1 96 ? -22.114 1.670 34.610 1.00 88.50 96 LYS A CA 1
ATOM 789 C C . LYS A 1 96 ? -23.018 1.922 35.826 1.00 88.50 96 LYS A C 1
ATOM 791 O O . LYS A 1 96 ? -22.895 2.987 36.432 1.00 88.50 96 LYS A O 1
ATOM 796 N N . PRO A 1 97 ? -23.870 0.965 36.245 1.00 80.44 97 PRO A N 1
ATOM 797 C CA . PRO A 1 97 ? -24.816 1.176 37.347 1.00 80.44 97 PRO A CA 1
ATOM 798 C C . PRO A 1 97 ? -24.153 1.677 38.637 1.00 80.44 97 PRO A C 1
ATOM 800 O O . PRO A 1 97 ? -24.680 2.558 39.308 1.00 80.44 97 PRO A O 1
ATOM 803 N N . SER A 1 98 ? -22.932 1.210 38.924 1.00 84.50 98 SER A N 1
ATOM 804 C CA . SER A 1 98 ? -22.131 1.682 40.059 1.00 84.50 98 SER A CA 1
ATOM 805 C C . SER A 1 98 ? -21.738 3.163 39.965 1.00 84.50 98 SER A C 1
ATOM 807 O O . SER A 1 98 ? -21.697 3.845 40.984 1.00 84.50 98 SER A O 1
ATOM 809 N N . GLU A 1 99 ? -21.430 3.661 38.762 1.00 82.06 99 GLU A N 1
ATOM 810 C CA . GLU A 1 99 ? -21.117 5.080 38.539 1.00 82.06 99 GLU A CA 1
ATOM 811 C C . GLU A 1 99 ? -22.371 5.944 38.599 1.00 82.06 99 GLU A C 1
ATOM 813 O O . GLU A 1 99 ? -22.377 6.982 39.257 1.00 82.06 99 GLU A O 1
ATOM 818 N N . VAL A 1 100 ? -23.466 5.480 37.997 1.00 85.12 100 VAL A N 1
ATOM 819 C CA . VAL A 1 100 ? -24.769 6.146 38.093 1.00 85.12 100 VAL A CA 1
ATOM 820 C C . VAL A 1 100 ? -25.208 6.259 39.558 1.00 85.12 100 VAL A C 1
ATOM 822 O O . VAL A 1 100 ? -25.598 7.339 39.994 1.00 85.12 100 VAL A O 1
ATOM 825 N N . PHE A 1 101 ? -25.068 5.193 40.352 1.00 82.38 101 PHE A N 1
ATOM 826 C CA . PHE A 1 101 ? -25.362 5.216 41.786 1.00 82.38 101 PHE A CA 1
ATOM 827 C C . PHE A 1 101 ? -24.446 6.178 42.555 1.00 82.38 101 PHE A C 1
ATOM 829 O O . PHE A 1 101 ? -24.922 6.934 43.404 1.00 82.38 101 PHE A O 1
ATOM 836 N N . ARG A 1 102 ? -23.143 6.211 42.240 1.00 83.44 102 ARG A N 1
ATOM 837 C CA . ARG A 1 102 ? -22.207 7.187 42.823 1.00 83.44 102 ARG A CA 1
ATOM 838 C C . ARG A 1 102 ? -22.658 8.623 42.545 1.00 83.44 102 ARG A C 1
ATOM 840 O O . ARG A 1 102 ? -22.799 9.399 43.484 1.00 83.44 102 ARG A O 1
ATOM 847 N N . LEU A 1 103 ? -22.969 8.941 41.288 1.00 83.31 103 LEU A N 1
ATOM 848 C CA . LEU A 1 103 ? -23.466 10.253 40.858 1.00 83.31 103 LEU A CA 1
ATOM 849 C C . LEU A 1 103 ? -24.797 10.632 41.528 1.00 83.31 103 LEU A C 1
ATOM 851 O O . LEU A 1 103 ? -24.995 11.789 41.893 1.00 83.31 103 LEU A O 1
ATOM 855 N N . ILE A 1 104 ? -25.711 9.674 41.702 1.00 83.44 104 ILE A N 1
ATO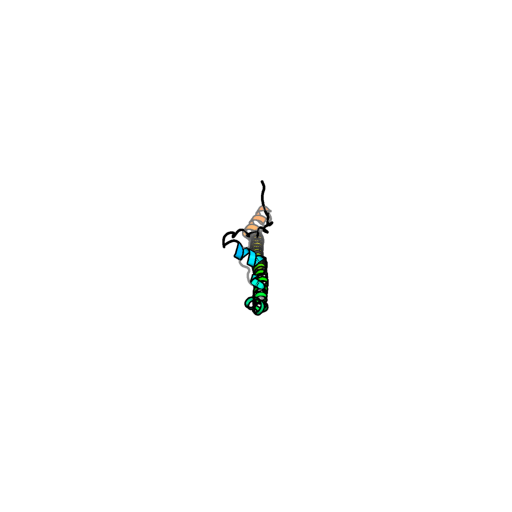M 856 C CA . ILE A 1 104 ? -26.990 9.867 42.402 1.00 83.44 104 ILE A CA 1
ATOM 857 C C . ILE A 1 104 ? -26.767 10.238 43.874 1.00 83.44 104 ILE A C 1
ATOM 859 O O . ILE A 1 104 ? -27.434 11.146 44.378 1.00 83.44 104 ILE A O 1
ATOM 863 N N . ASN A 1 105 ? -25.827 9.567 44.548 1.00 82.31 105 ASN A N 1
ATOM 864 C CA . ASN A 1 105 ? -25.486 9.847 45.943 1.00 82.31 105 ASN A CA 1
ATOM 865 C C . ASN A 1 105 ? -24.767 11.191 46.104 1.00 82.31 105 ASN A C 1
ATOM 867 O O . ASN A 1 105 ? -25.133 11.963 46.985 1.00 82.31 105 ASN A O 1
ATOM 871 N N . GLU A 1 106 ? -23.799 11.503 45.237 1.00 84.38 106 GLU A N 1
ATOM 872 C CA . GLU A 1 106 ? -23.093 12.794 45.246 1.00 84.38 106 GLU A CA 1
ATOM 873 C C . GLU A 1 106 ? -24.045 13.973 45.014 1.00 84.38 106 GLU A C 1
ATOM 875 O O . GLU A 1 106 ? -23.910 15.018 45.646 1.00 84.38 106 GLU A O 1
ATOM 880 N N . LYS A 1 107 ? -25.046 13.804 44.141 1.00 84.06 107 LYS A N 1
ATOM 881 C CA . LYS A 1 107 ? -26.068 14.826 43.868 1.00 84.06 107 LYS A CA 1
ATOM 882 C C . LYS A 1 107 ? -27.213 14.847 44.887 1.00 84.06 107 LYS A C 1
ATOM 884 O O . LYS A 1 107 ? -28.119 15.663 44.745 1.00 84.06 107 LYS A O 1
ATOM 889 N N . GLY A 1 108 ? -27.203 13.963 45.889 1.00 83.00 108 GLY A N 1
ATOM 890 C CA . GLY A 1 108 ? -28.210 13.929 46.952 1.00 83.00 108 GLY A CA 1
ATOM 891 C C . GLY A 1 108 ? -29.625 13.580 46.477 1.00 83.00 108 GLY A C 1
ATOM 892 O O . GLY A 1 108 ? -30.596 13.981 47.111 1.00 83.00 108 GLY A O 1
ATOM 893 N N . LEU A 1 109 ? -29.765 12.843 45.369 1.00 80.50 109 LEU A N 1
ATOM 894 C CA . LEU A 1 109 ? -31.066 12.585 44.731 1.00 80.50 109 LEU A CA 1
ATOM 895 C C . LEU A 1 109 ? -31.933 11.554 45.482 1.00 80.50 109 LEU A C 1
ATOM 897 O O . LEU A 1 109 ? -33.095 11.369 45.133 1.00 80.50 109 LEU A O 1
ATOM 901 N N . GLY A 1 110 ? -31.395 10.873 46.501 1.00 75.31 110 GLY A N 1
ATOM 902 C CA . GLY A 1 110 ? -32.154 9.967 47.379 1.00 75.31 110 GLY A CA 1
ATOM 903 C C . GLY A 1 110 ? -32.690 8.690 46.714 1.00 75.31 110 GLY A C 1
ATOM 904 O O . GLY A 1 110 ? -33.469 7.962 47.328 1.00 75.31 110 GLY A O 1
ATOM 905 N N . LEU A 1 111 ? -32.287 8.402 45.473 1.00 75.88 111 LEU A N 1
ATOM 906 C CA . LEU A 1 111 ? -32.729 7.232 44.713 1.00 75.88 111 LEU A CA 1
ATOM 907 C C . LEU A 1 111 ? -31.943 5.983 45.150 1.00 75.88 111 LEU A C 1
ATOM 909 O O . LEU A 1 111 ? -30.717 6.019 45.253 1.00 75.88 111 LEU A O 1
ATOM 913 N N . LYS A 1 112 ? -32.646 4.870 45.392 1.00 72.19 112 LYS A N 1
ATOM 914 C CA . LYS A 1 112 ? -32.060 3.562 45.729 1.00 72.19 112 LYS A CA 1
ATOM 915 C C . LYS A 1 112 ? -32.315 2.566 44.604 1.00 72.19 112 LYS A C 1
ATOM 917 O O . LYS A 1 112 ? -33.406 2.533 44.042 1.00 72.19 112 LYS A O 1
ATOM 922 N N . GLU A 1 113 ? -31.307 1.760 44.291 1.00 70.31 113 GLU A N 1
ATOM 923 C CA . GLU A 1 113 ? -31.428 0.688 43.304 1.00 70.31 113 GLU A CA 1
ATOM 924 C C . GLU A 1 113 ? -32.367 -0.415 43.822 1.00 70.31 113 GLU A C 1
ATOM 926 O O . GLU A 1 113 ? -32.332 -0.773 45.003 1.00 70.31 113 GLU A O 1
ATOM 931 N N . SER A 1 114 ? -33.232 -0.931 42.945 1.00 68.81 114 SER A N 1
ATOM 932 C CA . SER A 1 114 ? -34.137 -2.035 43.275 1.00 68.81 114 SER A CA 1
ATOM 933 C C . SER A 1 114 ? -33.340 -3.332 43.369 1.00 68.81 114 SER A C 1
ATOM 935 O O . SER A 1 114 ? -32.843 -3.828 42.363 1.00 68.81 114 SER A O 1
ATOM 937 N N . MET A 1 115 ? -33.233 -3.886 44.576 1.00 73.44 115 MET A N 1
ATOM 938 C CA . MET A 1 115 ? -32.582 -5.181 44.828 1.00 73.44 115 MET A CA 1
ATOM 939 C C . MET A 1 115 ? -33.494 -6.370 44.499 1.00 73.44 115 MET A C 1
ATOM 941 O O . MET A 1 115 ? -33.040 -7.512 44.454 1.00 73.44 115 MET A O 1
ATOM 945 N N . GLU A 1 116 ? -34.784 -6.111 44.277 1.00 77.62 116 GLU A N 1
ATOM 946 C CA . GLU A 1 116 ? -35.760 -7.131 43.913 1.00 77.62 116 GLU A CA 1
ATOM 947 C C . GLU A 1 116 ? -35.918 -7.202 42.386 1.00 77.62 116 GLU A C 1
ATOM 949 O O . GLU A 1 116 ? -36.087 -6.162 41.733 1.00 77.62 116 GLU A O 1
ATOM 954 N N . PRO A 1 117 ? -35.856 -8.410 41.795 1.00 75.81 117 PRO A N 1
ATOM 955 C CA . PRO A 1 117 ? -36.038 -8.590 40.363 1.00 75.81 117 PRO A CA 1
ATOM 956 C C . PRO A 1 117 ? -37.481 -8.251 39.945 1.00 75.81 117 PRO A C 1
ATOM 958 O O . PRO A 1 117 ? -38.426 -8.545 40.680 1.00 75.81 117 PRO A O 1
ATOM 961 N N . PRO A 1 118 ? -37.686 -7.669 38.750 1.00 76.94 118 PRO A N 1
ATOM 962 C CA . PRO A 1 118 ? -39.014 -7.287 38.285 1.00 76.94 118 PRO A CA 1
ATOM 963 C C . PRO A 1 118 ? -39.907 -8.518 38.080 1.00 76.94 118 PRO A C 1
ATOM 965 O O . PRO A 1 118 ? -39.543 -9.470 37.386 1.00 76.94 118 PRO A O 1
ATOM 968 N N . VAL A 1 119 ? -41.105 -8.486 38.663 1.00 80.06 119 VAL A N 1
ATOM 969 C CA . VAL A 1 119 ? -42.091 -9.566 38.546 1.00 80.06 119 VAL A CA 1
ATOM 970 C C . VAL A 1 119 ? -42.814 -9.451 37.204 1.00 80.06 119 VAL A C 1
ATOM 972 O O . VAL A 1 119 ? -43.362 -8.399 36.870 1.00 80.06 119 VAL A O 1
ATOM 975 N N . LYS A 1 120 ? -42.855 -10.539 36.422 1.00 78.00 120 LYS A N 1
ATOM 976 C CA . LYS A 1 120 ? -43.726 -10.608 35.239 1.00 78.00 120 LYS A CA 1
ATOM 977 C C . LYS A 1 120 ? -45.184 -10.536 35.690 1.00 78.00 120 LYS A C 1
ATOM 979 O O . LYS A 1 120 ? -45.700 -11.480 36.283 1.00 78.00 120 LYS A O 1
ATOM 984 N N . LEU A 1 121 ? -45.852 -9.432 35.369 1.00 73.75 121 LEU A N 1
ATOM 985 C CA . LEU A 1 121 ? -47.301 -9.328 35.480 1.00 73.75 121 LEU A CA 1
ATOM 986 C C . LEU A 1 121 ? -47.923 -10.156 34.352 1.00 73.75 121 LEU A C 1
ATOM 988 O O . LEU A 1 121 ? -48.073 -9.685 33.227 1.00 73.75 121 LEU A O 1
ATOM 992 N N . ASN A 1 122 ? -48.267 -11.407 34.647 1.00 66.75 122 ASN A N 1
ATOM 993 C CA . ASN A 1 122 ? -49.212 -12.141 33.816 1.00 66.75 122 ASN A CA 1
ATOM 994 C C . ASN A 1 122 ? -50.599 -11.546 34.079 1.00 66.75 122 ASN A C 1
ATOM 996 O O . ASN A 1 122 ? -50.978 -11.316 35.227 1.00 66.75 122 ASN A O 1
ATOM 1000 N N . SER A 1 123 ? -51.355 -11.260 33.024 1.00 58.06 123 SER A N 1
ATOM 1001 C CA . SER A 1 123 ? -52.698 -10.677 33.095 1.00 58.06 123 SER A CA 1
ATOM 1002 C C . SER A 1 123 ? -53.743 -11.687 33.593 1.00 58.06 123 SER A C 1
ATOM 1004 O O . SER A 1 123 ? -54.690 -12.007 32.884 1.00 58.06 123 SER A O 1
ATOM 1006 N N . THR A 1 124 ? -53.554 -12.255 34.781 1.00 58.75 124 THR A N 1
ATOM 1007 C CA . THR A 1 124 ? -54.495 -13.096 35.546 1.00 58.75 124 THR A CA 1
ATOM 1008 C C . THR A 1 124 ? -53.843 -13.196 36.935 1.00 58.75 124 THR A C 1
ATOM 1010 O O . THR A 1 124 ? -52.727 -13.678 37.030 1.00 58.75 124 THR A O 1
ATOM 1013 N N . GLU A 1 125 ? -54.327 -12.644 38.043 1.00 55.75 125 GLU A N 1
ATOM 1014 C CA . GLU A 1 125 ? -55.663 -12.686 38.621 1.00 55.75 125 GLU A CA 1
ATOM 1015 C C . GLU A 1 125 ? -55.854 -11.471 39.549 1.00 55.75 125 GLU A C 1
ATOM 1017 O O . GLU A 1 125 ? -55.008 -11.173 40.392 1.00 55.75 125 GLU A O 1
ATOM 1022 N N . ARG A 1 126 ? -57.010 -10.803 39.456 1.00 48.25 126 ARG A N 1
ATOM 1023 C CA . ARG A 1 126 ? -57.567 -10.082 40.606 1.00 48.25 126 ARG A CA 1
ATOM 1024 C C . ARG A 1 126 ? -58.253 -11.126 41.485 1.00 48.25 126 ARG A C 1
ATOM 1026 O O . ARG A 1 126 ? -59.285 -11.651 41.069 1.00 48.25 126 ARG A O 1
ATOM 1033 N N . LYS A 1 127 ? -57.744 -11.402 42.685 1.00 48.81 127 LYS A N 1
ATOM 1034 C CA . LYS A 1 127 ? -58.586 -11.985 43.738 1.00 48.81 127 LYS A CA 1
ATOM 1035 C C . LYS A 1 127 ? -59.245 -10.855 44.526 1.00 48.81 127 LYS A C 1
ATOM 1037 O O . LYS A 1 127 ? -58.557 -9.980 45.046 1.00 48.81 127 LYS A O 1
ATOM 1042 N N . LYS A 1 128 ? -60.580 -10.867 44.473 1.00 41.19 128 LYS A N 1
ATOM 1043 C CA . LYS A 1 128 ? -61.491 -10.155 45.374 1.00 41.19 128 LYS A CA 1
ATOM 1044 C C . LYS A 1 128 ? -61.291 -10.615 46.811 1.00 41.19 128 LYS A C 1
ATOM 1046 O O . LYS A 1 128 ? -60.945 -11.806 46.982 1.00 41.19 128 LYS A O 1
#

Secondary structure (DSSP, 8-state):
-------------------TTHHHHHHHHTSTTTTSHHHHHHHHHHHHHHHHHHHHHHHHHHHHHHHHHHHHHHHHHHHHHHHHHHHHHHHHHHT-HHHHHHHHHHTT-------SPPP---S-----

Foldseek 3Di:
DDDDDDDPPPPPPPDDPDDPPVVVVVCVVVCVVCPPPVNVVCVVVVVVVVVVVVVVVVVVVVVVVVVVVVVVVVVVVVVVVVVVVVVVVVVCVCVPVVNVVVVCVVVVVPDDDDPDDDDPPDVDDDDD

Sequence (128 aa):
MSQEKKNIEFIDVKEPSRGGKRSGVREFLDGTLLTRESVVRQLPFILFLTFLLVVYIGNRYHAERLVRQIDRLEREVKELRAEAISVASEYNRLNKPSEVFRLINEKGLGLKESMEPPVKLNSTERKK